Protein AF-A0A3D5E870-F1 (afdb_monomer)

Foldseek 3Di:
DQDPPDLHHLVDADDDDDPDPVVVVVCVCQCCQNQPDDPPRDHPDGHHPRDDDPSSVVSRVVSVVCSVVSVVVVVVVVVVVVVVVD

Sequence (86 aa):
SFNGNKIVTTGSGGMILTDNADWANRAKHITTQAKYDSLEYLHDEIGYNYRLNNVAAAIGVAQMERLDEFIVKKRNIAEVYDNALS

Secondary structure (DSSP, 8-state):
---TTSSS--SS------S-HHHHHHHHHHHBTTB--TTT--BSS---B-PPPHHHHHHHHHHHTTHHHHHHHHHHHHHHHHHHH-

Structure (mmCIF, N/CA/C/O backbone):
data_AF-A0A3D5E870-F1
#
_entry.id   AF-A0A3D5E870-F1
#
loop_
_atom_site.group_PDB
_atom_site.id
_atom_site.type_symbol
_atom_site.label_atom_id
_atom_site.label_alt_id
_atom_site.label_comp_id
_atom_site.label_asym_id
_atom_site.label_entity_id
_atom_site.label_seq_id
_atom_site.pdbx_PDB_ins_code
_atom_site.Cartn_x
_atom_site.Cartn_y
_atom_site.Cartn_z
_atom_site.occupancy
_atom_site.B_iso_or_equiv
_atom_site.auth_seq_id
_atom_site.auth_comp_id
_atom_site.auth_asym_id
_atom_site.auth_atom_id
_atom_site.pdbx_PDB_model_num
ATOM 1 N N . SER A 1 1 ? -4.498 3.637 0.228 1.00 93.50 1 SER A N 1
ATOM 2 C CA . SER A 1 1 ? -3.174 4.281 0.374 1.00 93.50 1 SER A CA 1
ATOM 3 C C . SER A 1 1 ? -2.678 4.092 1.799 1.00 93.50 1 SER A C 1
ATOM 5 O O . SER A 1 1 ? -3.507 3.880 2.675 1.00 93.50 1 SER A O 1
ATOM 7 N N . PHE A 1 2 ? -1.366 4.176 2.027 1.00 97.69 2 PHE A N 1
ATOM 8 C CA . PHE A 1 2 ? -0.713 4.057 3.341 1.00 97.69 2 PHE A CA 1
ATOM 9 C C . PHE A 1 2 ? -0.107 5.395 3.800 1.00 97.69 2 PHE A C 1
ATOM 11 O O . PHE A 1 2 ? 1.039 5.471 4.240 1.00 97.69 2 PHE A O 1
ATOM 18 N N . ASN A 1 3 ? -0.873 6.477 3.637 1.00 97.62 3 ASN A N 1
ATOM 19 C CA . ASN A 1 3 ? -0.508 7.803 4.140 1.00 97.62 3 ASN A CA 1
ATOM 20 C C . ASN A 1 3 ? -0.643 7.841 5.677 1.00 97.62 3 ASN A C 1
ATOM 22 O O . ASN A 1 3 ? -1.468 7.120 6.235 1.00 97.62 3 ASN A O 1
ATOM 26 N N . GLY A 1 4 ? 0.109 8.723 6.342 1.00 96.38 4 GLY A N 1
ATOM 27 C CA . GLY A 1 4 ? 0.042 9.014 7.781 1.00 96.38 4 GLY A CA 1
ATOM 28 C C . GLY A 1 4 ? -1.356 9.124 8.397 1.00 96.38 4 GLY A C 1
ATOM 29 O O . GLY A 1 4 ? -1.529 8.747 9.550 1.00 96.38 4 GLY A O 1
ATOM 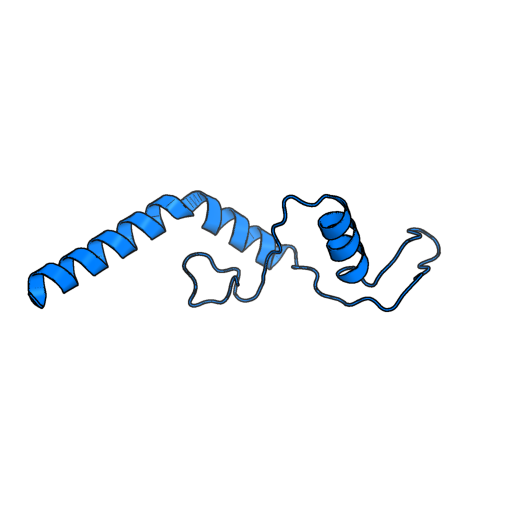30 N N . ASN A 1 5 ? -2.361 9.593 7.653 1.00 95.75 5 ASN A N 1
ATOM 31 C CA . ASN A 1 5 ? -3.730 9.739 8.164 1.00 95.75 5 ASN A CA 1
ATOM 32 C C . ASN A 1 5 ? -4.641 8.511 7.959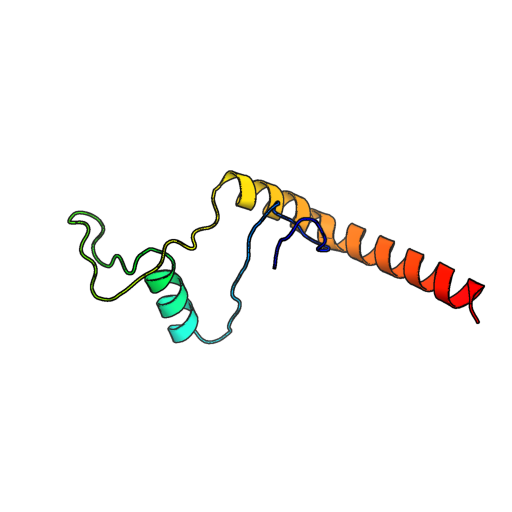 1.00 95.75 5 ASN A C 1
ATOM 34 O O . ASN A 1 5 ? -5.843 8.581 8.230 1.00 95.75 5 ASN A O 1
ATOM 38 N N . LYS A 1 6 ? -4.112 7.403 7.436 1.00 97.00 6 LYS A N 1
ATOM 39 C CA . LYS A 1 6 ? -4.864 6.162 7.204 1.00 97.00 6 LYS A CA 1
ATOM 40 C C . LYS A 1 6 ? -4.752 5.229 8.409 1.00 97.00 6 LYS A C 1
ATOM 42 O O . LYS A 1 6 ? -3.855 5.373 9.228 1.00 97.00 6 LYS A O 1
ATOM 47 N N . ILE A 1 7 ? -5.693 4.284 8.518 1.00 97.00 7 ILE A N 1
ATOM 48 C CA . ILE A 1 7 ? -5.739 3.302 9.621 1.00 97.00 7 ILE A CA 1
ATOM 49 C C . ILE A 1 7 ? -4.420 2.531 9.714 1.00 97.00 7 ILE A C 1
ATOM 51 O O . ILE A 1 7 ? -3.897 2.342 10.803 1.00 97.00 7 ILE A O 1
ATOM 55 N N . VAL A 1 8 ? -3.895 2.132 8.556 1.00 97.88 8 VAL A N 1
ATOM 56 C CA . VAL A 1 8 ? -2.559 1.563 8.386 1.00 97.88 8 VAL A CA 1
ATOM 57 C C . VAL A 1 8 ? -1.729 2.569 7.609 1.00 97.88 8 VAL A C 1
ATOM 59 O O . VAL A 1 8 ? -2.150 3.034 6.544 1.00 97.88 8 VAL A O 1
ATOM 62 N N . THR A 1 9 ? -0.548 2.887 8.126 1.00 98.12 9 THR A N 1
ATOM 63 C CA . THR A 1 9 ? 0.375 3.838 7.508 1.00 98.12 9 THR A CA 1
ATOM 64 C C . THR A 1 9 ? 1.750 3.226 7.290 1.00 98.12 9 THR A C 1
ATOM 66 O O . THR A 1 9 ? 2.209 2.405 8.070 1.00 98.12 9 THR A O 1
ATOM 69 N N . THR A 1 10 ? 2.436 3.676 6.247 1.00 98.38 10 THR A N 1
ATOM 70 C CA . THR A 1 10 ? 3.872 3.446 6.042 1.00 98.38 10 THR A CA 1
ATOM 71 C C . THR A 1 10 ? 4.622 4.780 5.957 1.00 98.38 10 THR A C 1
ATOM 73 O O . THR A 1 10 ? 5.688 4.875 5.354 1.00 98.38 10 THR A O 1
ATOM 76 N N . GLY A 1 11 ? 4.018 5.853 6.485 1.00 97.19 11 GLY A N 1
ATOM 77 C CA . GLY A 1 11 ? 4.371 7.248 6.215 1.00 97.19 11 GLY A CA 1
ATOM 78 C C . GLY A 1 11 ? 3.849 7.688 4.846 1.00 97.19 11 GLY A C 1
ATOM 79 O O . GLY A 1 11 ? 2.951 8.523 4.748 1.00 97.19 11 GLY A O 1
ATOM 80 N N . SER A 1 12 ? 4.385 7.073 3.792 1.00 96.38 12 SER A N 1
ATOM 81 C CA . SER A 1 12 ? 3.888 7.142 2.415 1.00 96.38 12 SER A CA 1
ATOM 82 C C . SER A 1 12 ? 3.961 5.759 1.774 1.00 96.38 12 SER A C 1
ATOM 84 O O . SER A 1 12 ? 4.921 5.022 1.998 1.00 96.38 12 SER A O 1
ATOM 86 N N . GLY A 1 13 ? 2.963 5.400 0.967 1.00 96.81 13 GLY A N 1
ATOM 87 C CA . GLY A 1 13 ? 2.935 4.105 0.292 1.00 96.81 13 GLY A CA 1
ATOM 88 C C . GLY A 1 13 ? 1.562 3.723 -0.246 1.00 96.81 13 GLY A C 1
ATOM 89 O O . GLY A 1 13 ? 0.559 4.427 -0.061 1.00 96.81 13 GLY A O 1
ATOM 90 N N . GLY A 1 14 ? 1.514 2.574 -0.908 1.00 97.00 14 GLY A N 1
ATOM 91 C CA . GLY A 1 14 ? 0.300 2.013 -1.477 1.00 97.00 14 GLY A CA 1
ATOM 92 C C . GLY A 1 14 ? 0.460 0.536 -1.805 1.00 97.00 14 GLY A C 1
ATOM 93 O O . GLY A 1 14 ? 1.556 -0.014 -1.735 1.00 97.00 14 GLY A O 1
ATOM 94 N N . MET A 1 15 ? -0.660 -0.085 -2.150 1.00 97.19 15 MET A N 1
ATOM 95 C CA . MET A 1 15 ? -0.743 -1.482 -2.547 1.00 97.19 15 MET A CA 1
ATOM 96 C C . MET A 1 15 ? -1.825 -1.608 -3.614 1.00 97.19 15 MET A C 1
ATOM 98 O O . MET A 1 15 ? -2.848 -0.924 -3.537 1.00 97.19 15 MET A O 1
ATOM 102 N N . ILE A 1 16 ? -1.578 -2.463 -4.600 1.00 97.44 16 ILE A N 1
ATOM 103 C CA . ILE A 1 16 ? -2.556 -2.873 -5.606 1.00 97.44 16 ILE A CA 1
ATOM 104 C C . ILE A 1 16 ? -3.005 -4.281 -5.220 1.00 97.44 16 ILE A C 1
ATOM 106 O O . ILE A 1 16 ? -2.163 -5.127 -4.926 1.00 97.44 16 ILE A O 1
ATOM 110 N N . LEU A 1 17 ? -4.316 -4.518 -5.201 1.00 97.38 17 LEU A N 1
ATOM 111 C CA . LEU A 1 17 ? -4.900 -5.846 -5.035 1.00 97.38 17 LEU A CA 1
ATOM 112 C C . LEU A 1 17 ? -5.758 -6.142 -6.257 1.00 97.38 17 LEU A C 1
ATOM 114 O O . LEU A 1 17 ? -6.518 -5.287 -6.709 1.00 97.38 17 LEU A O 1
ATOM 118 N N . THR A 1 18 ? -5.6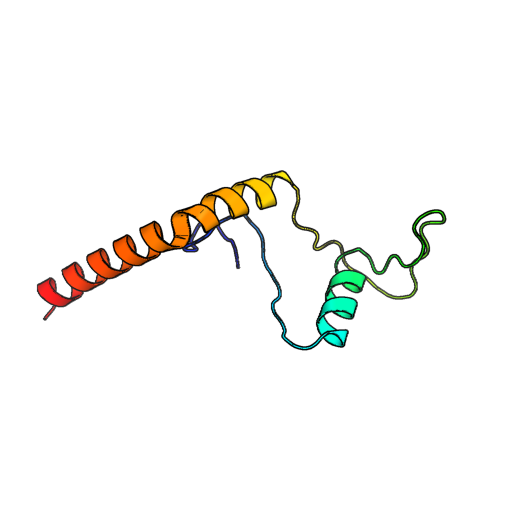29 -7.354 -6.776 1.00 98.00 18 THR A N 1
ATOM 119 C CA . THR A 1 18 ? -6.453 -7.880 -7.860 1.00 98.00 18 THR A CA 1
ATOM 120 C C . THR A 1 18 ? -6.470 -9.401 -7.765 1.00 98.00 18 THR A C 1
ATOM 122 O O . THR A 1 18 ? -5.513 -10.009 -7.287 1.00 98.00 18 THR A O 1
ATOM 125 N N . ASP A 1 19 ? -7.569 -9.999 -8.199 1.00 98.25 19 ASP A N 1
ATOM 126 C CA . ASP A 1 19 ? -7.757 -11.432 -8.416 1.00 98.25 19 ASP 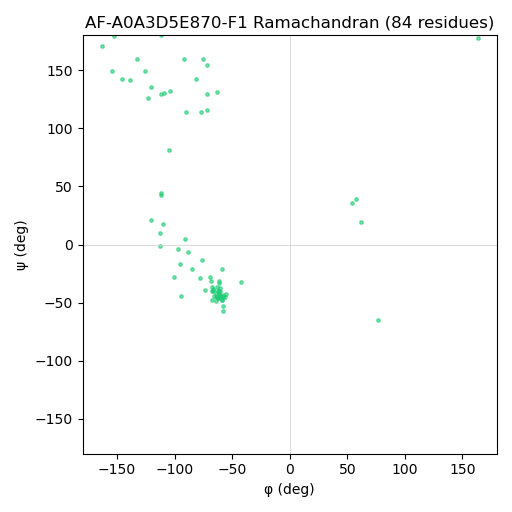A CA 1
ATOM 127 C C . ASP A 1 19 ? -7.335 -11.878 -9.830 1.00 98.25 19 ASP A C 1
ATOM 129 O O . ASP A 1 19 ? -7.273 -13.073 -10.113 1.00 98.25 19 ASP A O 1
ATOM 133 N N . ASN A 1 20 ? -6.993 -10.935 -10.715 1.00 98.69 20 ASN A N 1
ATOM 134 C CA . ASN A 1 20 ? -6.515 -11.208 -12.063 1.00 98.69 20 ASN A CA 1
ATOM 135 C C . ASN A 1 20 ? -4.980 -11.332 -12.088 1.00 98.69 20 ASN A C 1
ATOM 137 O O . ASN A 1 20 ? -4.247 -10.358 -11.883 1.00 98.69 20 ASN A O 1
ATOM 141 N N . ALA A 1 21 ? -4.488 -12.537 -12.384 1.00 98.44 21 ALA A N 1
ATOM 142 C CA . ALA A 1 21 ? -3.057 -12.836 -12.415 1.00 98.44 21 ALA A CA 1
ATOM 143 C C . ALA A 1 21 ? -2.291 -12.034 -13.485 1.00 98.44 21 ALA A C 1
ATOM 145 O O . ALA A 1 21 ? -1.173 -11.582 -13.225 1.00 98.44 21 ALA A O 1
ATOM 146 N N . ASP A 1 22 ? -2.890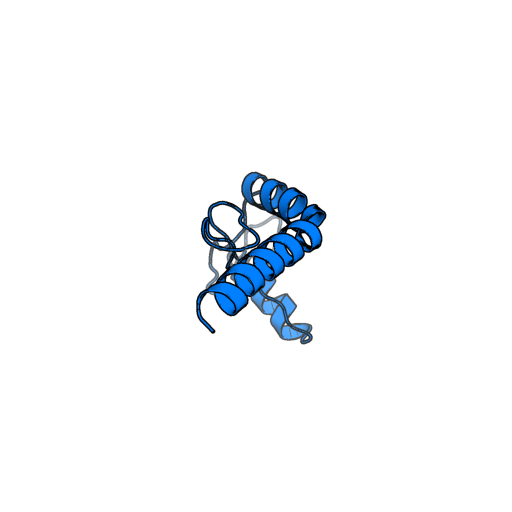 -11.797 -14.653 1.00 98.44 22 ASP A N 1
ATOM 147 C CA . ASP A 1 22 ? -2.254 -11.039 -15.735 1.00 98.44 22 ASP A CA 1
ATOM 148 C C . ASP A 1 22 ? -2.076 -9.570 -15.340 1.00 98.44 22 ASP A C 1
ATOM 150 O O . ASP A 1 22 ? -1.019 -8.974 -15.567 1.00 98.44 22 ASP A O 1
ATOM 154 N N . TRP A 1 23 ? -3.074 -8.990 -14.669 1.00 98.38 23 TRP A N 1
ATOM 155 C CA . TRP A 1 23 ? -2.983 -7.630 -14.136 1.00 98.38 23 TRP A CA 1
ATOM 156 C C . TRP A 1 23 ? -1.952 -7.524 -13.016 1.00 98.38 23 TRP A C 1
ATOM 158 O O . TRP A 1 23 ? -1.197 -6.553 -12.985 1.00 98.38 23 TRP A O 1
ATOM 168 N N . ALA A 1 24 ? -1.872 -8.518 -12.127 1.00 98.25 24 ALA A N 1
ATOM 169 C CA . ALA A 1 24 ? -0.866 -8.551 -11.067 1.00 98.25 24 ALA A CA 1
ATOM 170 C C . ALA A 1 24 ? 0.561 -8.607 -11.640 1.00 98.25 24 ALA A C 1
ATOM 172 O O . ALA A 1 24 ? 1.426 -7.829 -11.227 1.00 98.25 24 ALA A O 1
ATOM 173 N N . ASN A 1 25 ? 0.793 -9.476 -12.629 1.00 96.94 25 ASN A N 1
ATOM 174 C CA . ASN A 1 25 ? 2.084 -9.603 -13.305 1.00 96.94 25 ASN A CA 1
ATOM 175 C C . ASN A 1 25 ? 2.464 -8.310 -14.028 1.00 96.94 25 ASN A C 1
ATOM 177 O O . ASN A 1 25 ? 3.576 -7.808 -13.850 1.00 96.94 25 ASN A O 1
ATOM 181 N N . ARG A 1 26 ? 1.522 -7.716 -14.771 1.00 97.12 26 ARG A N 1
ATOM 182 C CA . ARG A 1 26 ? 1.758 -6.451 -15.471 1.00 97.12 26 ARG A CA 1
ATOM 183 C C . ARG A 1 26 ? 2.024 -5.302 -14.504 1.00 97.12 26 ARG A C 1
ATOM 185 O O . ARG A 1 26 ? 2.981 -4.563 -14.705 1.00 97.12 26 ARG A O 1
ATOM 192 N N . ALA A 1 27 ? 1.238 -5.168 -13.434 1.00 97.75 27 ALA A N 1
ATOM 193 C CA . ALA A 1 27 ? 1.450 -4.144 -12.413 1.00 97.75 27 ALA A CA 1
ATOM 194 C C . ALA A 1 27 ? 2.830 -4.283 -11.753 1.00 97.75 27 ALA A C 1
ATOM 196 O O . ALA A 1 27 ? 3.551 -3.294 -11.616 1.00 97.75 27 ALA A O 1
ATOM 197 N N . LYS A 1 28 ? 3.242 -5.504 -11.388 1.00 96.19 28 LYS A N 1
ATOM 198 C CA . LYS A 1 28 ? 4.580 -5.762 -10.839 1.00 96.19 28 LYS A CA 1
ATOM 199 C C . LYS A 1 28 ? 5.674 -5.333 -11.817 1.00 96.19 28 LYS A C 1
ATOM 201 O O . LYS A 1 28 ? 6.575 -4.611 -11.411 1.00 96.19 28 LYS A O 1
ATOM 206 N N . HIS A 1 29 ? 5.555 -5.713 -13.087 1.00 96.50 29 HIS A N 1
ATOM 207 C CA . HIS A 1 29 ? 6.522 -5.376 -14.131 1.00 96.50 29 HIS A CA 1
ATOM 208 C C . HIS A 1 29 ? 6.702 -3.862 -14.295 1.00 96.50 29 HIS A C 1
ATOM 210 O O . HIS A 1 29 ? 7.792 -3.323 -14.083 1.00 96.50 29 HIS A O 1
ATOM 216 N N . ILE A 1 30 ? 5.610 -3.143 -14.568 1.00 97.69 30 ILE A N 1
ATOM 217 C CA . ILE A 1 30 ? 5.669 -1.701 -14.842 1.00 97.69 30 ILE A CA 1
ATOM 218 C C . ILE A 1 30 ? 6.043 -0.884 -13.600 1.00 97.69 30 ILE A C 1
ATOM 220 O O . ILE A 1 30 ? 6.653 0.169 -13.733 1.00 97.69 30 ILE A O 1
ATOM 224 N N . THR A 1 31 ? 5.739 -1.348 -12.382 1.00 97.25 31 THR A N 1
ATOM 225 C CA . THR A 1 31 ? 6.118 -0.644 -11.134 1.00 97.25 31 THR A CA 1
ATOM 226 C C . THR A 1 31 ? 7.597 -0.803 -10.768 1.00 97.25 31 THR A C 1
ATOM 228 O O . THR A 1 31 ? 8.105 -0.057 -9.920 1.00 97.25 31 THR A O 1
ATOM 231 N N . THR A 1 32 ? 8.298 -1.739 -11.414 1.00 95.44 32 THR A N 1
ATOM 232 C CA . THR A 1 32 ? 9.739 -1.981 -11.276 1.00 95.44 32 THR A CA 1
ATOM 233 C C . THR A 1 32 ? 10.501 -1.609 -12.542 1.00 95.44 32 THR A C 1
ATOM 235 O O . THR A 1 32 ? 11.403 -2.331 -12.962 1.00 95.44 32 THR A O 1
ATOM 238 N N . GLN A 1 33 ? 10.150 -0.471 -13.143 1.00 96.69 33 GLN A N 1
ATOM 239 C CA . GLN A 1 33 ? 10.783 0.054 -14.355 1.00 96.69 33 GLN A CA 1
ATOM 240 C C . GLN A 1 33 ? 10.644 -0.860 -15.585 1.00 96.69 33 GLN A C 1
ATOM 242 O O . GLN A 1 33 ? 11.413 -0.690 -16.513 1.00 96.69 33 GLN A O 1
ATOM 247 N N . ALA A 1 34 ? 9.703 -1.811 -15.626 1.00 96.19 34 ALA A N 1
ATOM 248 C CA . ALA A 1 34 ? 9.553 -2.750 -16.748 1.00 96.19 34 ALA A CA 1
ATOM 249 C C . ALA A 1 34 ? 10.854 -3.511 -17.094 1.00 96.19 34 ALA A C 1
ATOM 251 O O . ALA A 1 34 ? 11.177 -3.761 -18.251 1.00 96.19 34 ALA A O 1
ATOM 252 N N . LYS A 1 35 ? 11.653 -3.843 -16.073 1.00 92.94 35 LYS A N 1
ATOM 253 C CA . LYS A 1 35 ? 12.899 -4.599 -16.235 1.00 92.94 35 LYS A CA 1
ATOM 254 C C . LYS A 1 35 ? 12.577 -6.084 -16.439 1.00 92.94 35 LYS A C 1
ATOM 256 O O . LYS A 1 35 ? 12.095 -6.719 -15.502 1.00 92.94 35 LYS A O 1
ATOM 261 N N . TYR A 1 36 ? 12.877 -6.634 -17.618 1.00 87.94 36 TYR A N 1
ATOM 262 C CA . TYR A 1 36 ? 12.613 -8.049 -17.929 1.00 87.94 36 TYR A CA 1
ATOM 263 C C . TYR A 1 36 ? 13.859 -8.937 -17.816 1.00 87.94 36 TYR A C 1
ATOM 265 O O . TYR A 1 36 ? 13.732 -10.114 -17.483 1.00 87.94 36 TYR A O 1
ATOM 273 N N . ASP A 1 37 ? 15.056 -8.378 -18.024 1.00 83.50 37 ASP A N 1
ATOM 274 C CA . ASP A 1 37 ? 16.311 -9.098 -17.817 1.00 83.50 37 ASP A CA 1
ATOM 275 C C . ASP A 1 37 ? 17.073 -8.576 -16.594 1.00 83.50 37 ASP A C 1
ATOM 277 O O . ASP A 1 37 ? 17.283 -7.374 -16.415 1.00 83.50 37 ASP A O 1
ATOM 281 N N . SER A 1 38 ? 17.488 -9.497 -15.722 1.00 76.50 38 SER A N 1
ATOM 282 C CA . SER A 1 38 ? 18.111 -9.166 -14.438 1.00 76.50 38 SER A CA 1
ATOM 283 C C . SER A 1 38 ? 19.581 -8.750 -14.535 1.00 76.50 38 SER A C 1
ATOM 285 O O . SER A 1 38 ? 20.009 -7.935 -13.709 1.00 76.50 38 SER A O 1
ATOM 287 N N . LEU A 1 39 ? 20.307 -9.254 -15.53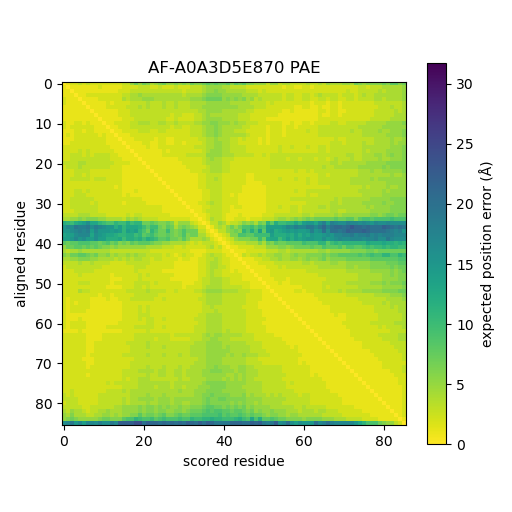5 1.00 82.50 39 LEU A N 1
ATOM 288 C CA . LEU A 1 39 ? 21.765 -9.173 -15.675 1.00 82.50 39 LEU A CA 1
ATOM 289 C C . LEU A 1 39 ? 22.194 -7.980 -16.537 1.00 82.50 39 LEU A C 1
ATOM 291 O O . LEU A 1 39 ? 23.099 -7.235 -16.169 1.00 82.50 39 LEU A O 1
ATOM 295 N N . GLU A 1 40 ? 21.499 -7.778 -17.645 1.00 87.75 40 GLU A N 1
ATOM 296 C CA . GLU A 1 40 ? 21.762 -6.810 -18.704 1.00 87.75 40 GLU A CA 1
ATOM 297 C C . GLU A 1 40 ? 20.937 -5.523 -18.550 1.00 87.75 40 GLU A C 1
ATOM 299 O O . GLU A 1 40 ? 21.140 -4.572 -19.298 1.00 87.75 40 GLU A O 1
ATOM 304 N N . TYR A 1 41 ? 20.043 -5.450 -17.550 1.00 86.12 41 TYR A N 1
ATOM 305 C CA . TYR A 1 41 ? 19.213 -4.267 -17.262 1.00 86.12 41 TYR A CA 1
ATOM 306 C C . TYR A 1 41 ? 18.353 -3.826 -18.454 1.00 86.12 41 TYR A C 1
ATOM 308 O O . TYR A 1 41 ? 18.171 -2.635 -18.700 1.00 86.12 41 TYR A O 1
ATOM 316 N N . LEU A 1 42 ? 17.811 -4.792 -19.193 1.00 92.88 42 LEU A N 1
ATOM 317 C CA . LEU A 1 42 ? 16.951 -4.507 -20.332 1.00 92.88 42 LEU A CA 1
ATOM 318 C C . LEU A 1 42 ? 15.514 -4.210 -19.894 1.00 92.88 42 LEU A C 1
ATOM 320 O O . LEU A 1 42 ? 14.971 -4.834 -18.975 1.00 92.88 42 LEU A O 1
ATOM 324 N N . HIS A 1 43 ? 14.910 -3.258 -20.603 1.00 95.44 43 HIS A N 1
ATOM 325 C CA . HIS A 1 43 ? 13.554 -2.763 -20.396 1.00 95.44 43 HIS A CA 1
ATOM 326 C C . HIS A 1 43 ? 12.767 -2.923 -21.701 1.00 95.44 43 HIS A C 1
ATOM 328 O O . HIS A 1 43 ? 13.231 -2.476 -22.749 1.00 95.44 43 HIS A O 1
ATOM 334 N N . ASP A 1 44 ? 11.617 -3.587 -21.655 1.00 94.62 44 ASP A N 1
ATOM 335 C CA . ASP A 1 44 ? 10.801 -3.924 -22.835 1.00 94.62 44 ASP A CA 1
ATOM 336 C C . ASP A 1 44 ? 9.672 -2.913 -23.108 1.00 94.62 44 ASP A C 1
ATOM 338 O O . ASP A 1 44 ? 9.150 -2.850 -24.221 1.00 94.62 44 ASP A O 1
ATOM 342 N N . GLU A 1 45 ? 9.321 -2.081 -22.127 1.00 96.75 45 GLU A N 1
ATOM 343 C CA . GLU A 1 45 ? 8.342 -1.003 -22.260 1.00 96.75 45 GLU A CA 1
ATOM 344 C C . GLU A 1 45 ? 8.606 0.157 -21.280 1.00 96.75 45 GLU A C 1
ATOM 346 O O . GLU A 1 45 ? 9.546 0.139 -20.483 1.00 96.75 45 GLU A O 1
ATOM 351 N N . ILE A 1 46 ? 7.773 1.203 -21.331 1.00 97.25 46 ILE A N 1
ATOM 352 C CA . ILE A 1 46 ? 7.852 2.319 -20.381 1.00 97.25 46 ILE A CA 1
ATOM 353 C C . ILE A 1 46 ? 7.360 1.848 -19.008 1.00 97.25 46 ILE A C 1
ATOM 355 O O . ILE A 1 46 ? 6.181 1.546 -18.826 1.00 97.25 46 ILE A O 1
ATOM 359 N N . GLY A 1 47 ? 8.263 1.848 -18.028 1.00 97.06 47 GLY A N 1
ATOM 360 C CA . GLY A 1 47 ? 7.956 1.574 -16.628 1.00 97.06 47 GLY A CA 1
ATOM 361 C C . GLY A 1 47 ? 8.117 2.784 -15.703 1.00 97.06 47 GLY A C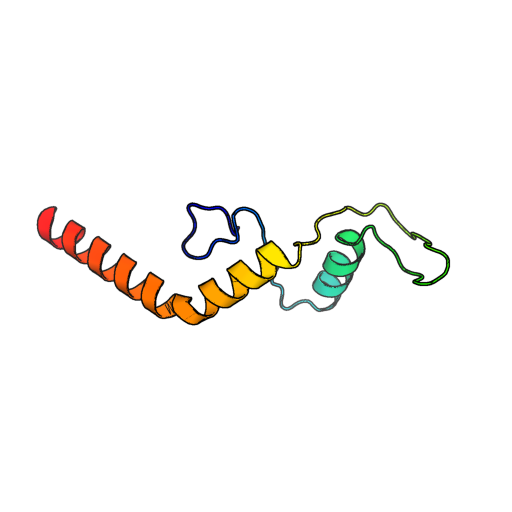 1
ATOM 362 O O . GLY A 1 47 ? 8.507 3.882 -16.096 1.00 97.06 47 GLY A O 1
ATOM 363 N N . TYR A 1 48 ? 7.839 2.549 -14.424 1.00 97.75 48 TYR A N 1
ATOM 364 C CA . TYR A 1 48 ? 7.830 3.530 -13.344 1.00 97.75 48 TYR A CA 1
ATOM 365 C C . TYR A 1 48 ? 8.592 3.006 -12.127 1.00 97.75 48 TYR A C 1
ATOM 367 O O . TYR A 1 48 ? 8.828 1.809 -11.983 1.00 97.75 48 TYR A O 1
ATOM 375 N N . ASN A 1 49 ? 9.032 3.905 -11.240 1.00 96.88 49 ASN A N 1
ATOM 376 C CA . ASN A 1 49 ? 9.688 3.534 -9.983 1.00 96.88 49 ASN A CA 1
ATOM 377 C C . ASN A 1 49 ? 8.692 3.749 -8.850 1.00 96.88 49 ASN A C 1
ATOM 379 O O . ASN A 1 49 ? 8.707 4.784 -8.189 1.00 96.88 49 ASN A O 1
ATOM 383 N N . TYR A 1 50 ? 7.804 2.776 -8.665 1.00 97.19 50 TYR A N 1
ATOM 384 C CA . TYR A 1 50 ? 6.755 2.818 -7.643 1.00 97.19 50 TYR A CA 1
ATOM 385 C C . TYR A 1 50 ? 6.997 1.809 -6.518 1.00 97.19 50 TYR A C 1
ATOM 387 O O . TYR A 1 50 ? 6.088 1.486 -5.755 1.00 97.19 50 TYR A O 1
ATOM 395 N N . ARG A 1 51 ? 8.232 1.307 -6.395 1.00 96.25 51 ARG A N 1
ATOM 396 C CA . ARG A 1 51 ? 8.602 0.357 -5.346 1.00 96.25 51 ARG A CA 1
ATOM 397 C C . ARG A 1 51 ? 8.456 0.987 -3.964 1.00 96.25 51 ARG A C 1
ATOM 399 O O . ARG A 1 51 ? 8.995 2.058 -3.691 1.00 96.25 51 ARG A O 1
ATOM 406 N N . LEU A 1 52 ? 7.788 0.262 -3.073 1.00 97.25 52 LEU A N 1
ATOM 407 C CA . LEU A 1 52 ? 7.816 0.544 -1.645 1.00 97.25 52 LEU A CA 1
ATOM 408 C C . LEU A 1 52 ? 9.198 0.164 -1.098 1.00 97.25 52 LEU A C 1
ATOM 410 O O . LEU A 1 52 ? 9.687 -0.933 -1.361 1.00 97.25 52 LEU A O 1
ATOM 414 N N . ASN A 1 53 ? 9.845 1.066 -0.359 1.00 97.06 53 ASN A N 1
ATOM 415 C CA . ASN A 1 53 ? 11.140 0.765 0.249 1.00 97.06 53 ASN A CA 1
ATOM 416 C C . ASN A 1 53 ? 10.988 -0.160 1.475 1.00 97.06 53 ASN A C 1
ATOM 418 O O . ASN A 1 53 ? 9.920 -0.232 2.086 1.00 97.06 53 ASN A O 1
ATOM 422 N N . ASN A 1 54 ? 12.076 -0.834 1.860 1.00 98.25 54 ASN A N 1
ATOM 423 C CA . ASN A 1 54 ? 12.058 -1.823 2.945 1.00 98.25 54 ASN A CA 1
ATOM 424 C C . ASN A 1 54 ? 11.657 -1.233 4.306 1.00 98.25 54 ASN A C 1
ATOM 426 O O . ASN A 1 54 ? 11.002 -1.915 5.087 1.00 98.25 54 ASN A O 1
ATOM 430 N N . VAL A 1 55 ? 12.010 0.024 4.592 1.00 98.19 55 VAL A N 1
ATOM 431 C CA . VAL A 1 55 ? 11.652 0.683 5.861 1.00 98.19 55 VAL A CA 1
ATOM 432 C C . VAL A 1 55 ? 10.142 0.912 5.933 1.00 98.19 55 VAL A C 1
ATOM 434 O O . VAL A 1 55 ? 9.503 0.554 6.918 1.00 98.19 55 VAL A O 1
ATOM 437 N N . ALA A 1 56 ? 9.553 1.448 4.865 1.00 98.06 56 ALA A N 1
ATOM 438 C CA . ALA A 1 56 ? 8.116 1.652 4.747 1.00 98.06 56 ALA A CA 1
ATOM 439 C C . ALA A 1 56 ? 7.360 0.314 4.799 1.00 98.06 56 ALA A C 1
ATOM 441 O O . ALA A 1 56 ? 6.341 0.214 5.479 1.00 98.06 56 ALA A O 1
ATOM 442 N N . ALA A 1 57 ? 7.888 -0.732 4.154 1.00 98.25 57 ALA A N 1
ATOM 443 C CA . ALA A 1 57 ? 7.329 -2.079 4.236 1.00 98.25 57 ALA A CA 1
ATOM 444 C C . ALA A 1 57 ? 7.361 -2.637 5.671 1.00 98.25 57 ALA A C 1
ATOM 446 O O . ALA A 1 57 ? 6.346 -3.150 6.130 1.00 98.25 57 ALA A O 1
ATOM 447 N N . ALA A 1 58 ? 8.470 -2.479 6.403 1.00 98.50 58 ALA A N 1
ATOM 448 C CA . ALA A 1 58 ? 8.586 -2.928 7.793 1.00 98.50 58 ALA A CA 1
ATOM 449 C C . ALA A 1 58 ? 7.579 -2.227 8.720 1.00 98.50 58 ALA A C 1
ATOM 451 O O . ALA A 1 58 ? 6.932 -2.880 9.538 1.00 98.50 58 ALA A O 1
ATOM 452 N N . ILE A 1 59 ? 7.386 -0.914 8.545 1.00 98.50 59 ILE A N 1
ATOM 453 C CA . ILE A 1 59 ? 6.334 -0.168 9.252 1.00 98.50 59 ILE A CA 1
ATOM 454 C C . ILE A 1 59 ? 4.958 -0.749 8.904 1.00 98.50 59 ILE A C 1
ATOM 456 O O . ILE A 1 59 ? 4.147 -0.980 9.797 1.00 98.50 59 ILE A O 1
ATOM 460 N N . GLY A 1 60 ? 4.705 -1.018 7.621 1.00 98.25 60 GLY A N 1
ATOM 461 C CA . GLY A 1 60 ? 3.450 -1.603 7.152 1.00 98.25 60 GLY A CA 1
ATOM 462 C C . GLY A 1 60 ? 3.159 -2.962 7.780 1.00 98.25 60 GLY A C 1
ATOM 463 O O . GLY A 1 60 ? 2.046 -3.173 8.249 1.00 98.25 60 GLY A O 1
ATOM 464 N N . VAL A 1 61 ? 4.153 -3.851 7.859 1.00 98.44 61 VAL A N 1
ATOM 465 C CA . VAL A 1 61 ? 4.021 -5.160 8.521 1.00 98.44 61 VAL A CA 1
ATOM 466 C C . VAL A 1 61 ? 3.612 -4.984 9.985 1.00 98.44 61 VAL A C 1
ATOM 468 O O . VAL A 1 61 ? 2.568 -5.494 10.381 1.00 98.44 61 VAL A O 1
ATOM 471 N N . ALA A 1 62 ? 4.346 -4.170 10.751 1.00 98.50 62 ALA A N 1
ATOM 472 C CA . ALA A 1 62 ? 4.035 -3.920 12.162 1.00 98.50 62 ALA A CA 1
ATOM 473 C C . ALA A 1 62 ? 2.651 -3.269 12.373 1.00 98.50 62 ALA A C 1
ATOM 475 O O . ALA A 1 62 ? 1.990 -3.484 13.389 1.00 98.50 62 ALA A O 1
ATOM 476 N N . GLN A 1 63 ? 2.195 -2.448 11.422 1.00 98.38 63 GLN A N 1
ATOM 477 C CA . GLN A 1 63 ? 0.857 -1.851 11.453 1.00 98.38 63 GLN A CA 1
ATOM 478 C C . GLN A 1 63 ? -0.238 -2.877 11.133 1.00 98.38 63 GLN A C 1
ATOM 480 O O . GLN A 1 63 ? -1.291 -2.851 11.766 1.00 98.38 63 GLN A O 1
ATOM 485 N N . MET A 1 64 ? 0.002 -3.782 10.181 1.00 97.94 64 MET A N 1
ATOM 486 C CA . MET A 1 64 ? -0.948 -4.828 9.791 1.00 97.94 64 MET A CA 1
ATOM 487 C C . MET A 1 64 ? -1.158 -5.865 10.898 1.00 97.94 64 MET A C 1
ATOM 489 O O . MET A 1 64 ? -2.292 -6.278 11.117 1.00 97.94 64 MET A O 1
ATOM 493 N N . GLU A 1 65 ? -0.113 -6.214 11.654 1.00 98.56 65 GLU A N 1
ATOM 494 C CA . GLU A 1 65 ? -0.208 -7.093 12.836 1.00 98.56 65 GLU A CA 1
ATOM 495 C C . GLU A 1 65 ? -1.154 -6.550 13.922 1.00 98.56 65 GLU A C 1
ATOM 497 O O . GLU A 1 65 ? -1.650 -7.301 14.758 1.00 98.56 65 GLU A O 1
ATOM 502 N N . ARG A 1 66 ? -1.426 -5.239 13.907 1.00 98.31 66 ARG A N 1
ATOM 503 C CA . ARG A 1 66 ? -2.279 -4.538 14.878 1.00 98.31 66 ARG A CA 1
ATOM 504 C C . ARG A 1 66 ? -3.576 -4.002 14.275 1.00 98.31 66 ARG A C 1
ATOM 506 O O . ARG A 1 66 ? -4.289 -3.237 14.926 1.00 98.31 66 ARG A O 1
ATOM 513 N N . LEU A 1 67 ? -3.894 -4.378 13.037 1.00 98.12 67 LEU A N 1
ATOM 514 C CA . LEU A 1 67 ? -5.024 -3.821 12.298 1.00 98.12 67 LEU A CA 1
ATOM 515 C C . LEU A 1 67 ? -6.352 -3.972 13.056 1.00 98.12 67 LEU A C 1
ATOM 517 O O . LEU A 1 67 ? -7.101 -3.000 13.171 1.00 98.12 67 LEU A O 1
ATOM 521 N N . ASP A 1 68 ? -6.617 -5.149 13.620 1.00 98.44 68 ASP A N 1
ATOM 522 C CA . ASP A 1 68 ? -7.863 -5.414 14.348 1.00 98.44 68 ASP A CA 1
ATOM 523 C C . ASP A 1 68 ? -8.011 -4.511 15.581 1.00 98.44 68 ASP A C 1
ATOM 525 O O . ASP A 1 68 ? -9.083 -3.949 15.821 1.00 98.44 68 ASP A O 1
ATOM 529 N N . GLU A 1 69 ? -6.915 -4.270 16.311 1.00 98.62 69 GLU A N 1
ATOM 530 C CA . GLU A 1 69 ? -6.877 -3.336 17.444 1.00 98.62 69 GLU A CA 1
ATOM 531 C C . GLU A 1 69 ? -7.258 -1.914 16.995 1.00 98.62 69 GLU A C 1
ATOM 533 O O . GLU A 1 69 ? -8.052 -1.231 17.651 1.00 98.62 69 GLU A O 1
ATOM 538 N N . PHE A 1 70 ? -6.720 -1.456 15.860 1.00 98.19 70 PHE A N 1
ATOM 539 C CA . PHE A 1 70 ? -7.015 -0.127 15.320 1.00 98.19 70 PHE A CA 1
ATOM 540 C C . PHE A 1 70 ? -8.472 0.008 14.870 1.00 98.19 70 PHE A C 1
ATOM 542 O O . PHE A 1 70 ? -9.091 1.052 15.103 1.00 98.19 70 PHE A O 1
ATOM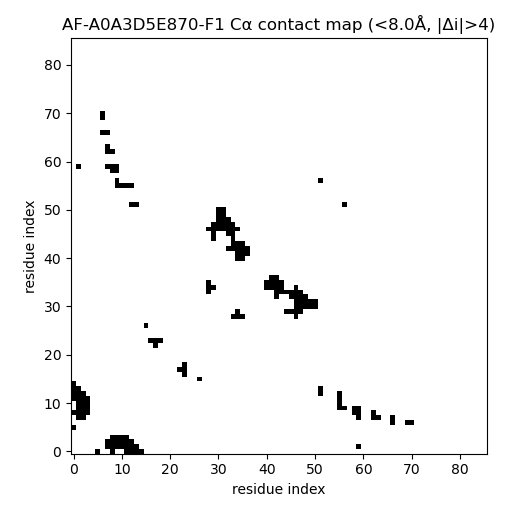 549 N N . ILE A 1 71 ? -9.030 -1.037 14.253 1.00 98.38 71 ILE A N 1
ATOM 550 C CA . ILE A 1 71 ? -10.429 -1.067 13.813 1.00 98.38 71 ILE A CA 1
ATOM 551 C C . ILE A 1 71 ? -11.368 -0.980 15.017 1.00 98.38 71 ILE A C 1
ATOM 553 O O . ILE A 1 71 ? -12.269 -0.139 15.017 1.00 98.38 71 ILE A O 1
ATOM 557 N N . VAL A 1 72 ? -11.140 -1.793 16.053 1.00 98.62 72 VAL A N 1
ATOM 558 C CA . VAL A 1 72 ? -11.961 -1.783 17.274 1.00 98.62 72 VAL A CA 1
ATOM 559 C C . VAL A 1 72 ? -11.938 -0.404 17.931 1.00 98.62 72 VAL A C 1
ATOM 561 O O . VAL A 1 72 ? -12.994 0.165 18.196 1.00 98.62 72 VAL A O 1
ATOM 564 N N . LYS A 1 73 ? -10.756 0.202 18.104 1.00 98.38 73 LYS A N 1
ATOM 565 C CA . LYS A 1 73 ? -10.646 1.551 18.687 1.00 98.38 73 LYS A CA 1
ATOM 566 C C . LYS A 1 73 ? -11.438 2.597 17.905 1.00 98.38 73 LYS A C 1
ATOM 568 O O . LYS A 1 73 ? -12.108 3.428 18.511 1.00 98.38 73 LYS A O 1
ATOM 573 N N . LYS A 1 74 ? -11.379 2.570 16.569 1.00 98.00 74 LYS A N 1
ATOM 574 C CA . LYS A 1 74 ? -12.136 3.522 15.741 1.00 98.00 74 LYS A CA 1
ATOM 575 C C . LYS A 1 74 ? -13.644 3.314 15.835 1.00 98.00 74 LYS A C 1
ATOM 577 O O . LYS A 1 74 ? -14.362 4.308 15.873 1.00 98.00 74 LYS A O 1
ATOM 582 N N . ARG A 1 75 ? -14.111 2.064 15.902 1.00 98.31 75 ARG A N 1
ATOM 583 C CA . ARG A 1 75 ? -15.535 1.751 16.101 1.00 98.31 75 ARG A CA 1
ATOM 584 C C . ARG A 1 7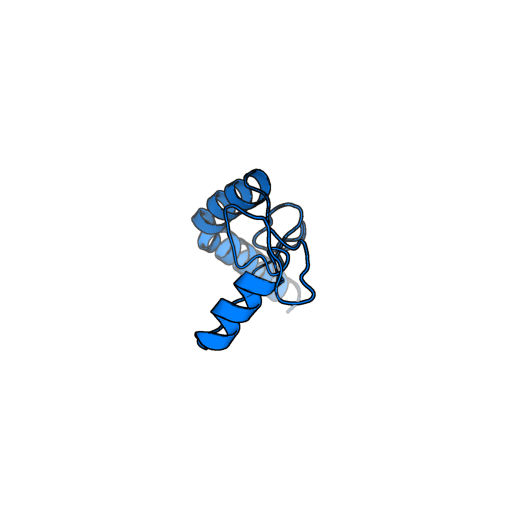5 ? -16.039 2.262 17.449 1.00 98.31 75 ARG A C 1
ATOM 586 O O . ARG A 1 75 ? -17.044 2.955 17.469 1.00 98.31 75 ARG A O 1
ATOM 593 N N . ASN A 1 76 ? -15.287 2.040 18.526 1.00 98.50 76 ASN A N 1
ATOM 594 C CA . ASN A 1 76 ? -15.655 2.540 19.855 1.00 98.50 76 ASN A CA 1
ATOM 595 C C . ASN A 1 76 ? -15.741 4.076 19.888 1.00 98.50 76 ASN A C 1
ATOM 597 O O . ASN A 1 76 ? -16.640 4.635 20.502 1.00 98.50 76 ASN A O 1
ATOM 601 N N . ILE A 1 77 ? -14.818 4.778 19.216 1.00 98.38 77 ILE A N 1
ATOM 602 C CA . ILE A 1 77 ? -14.869 6.247 19.121 1.00 98.38 77 ILE A CA 1
ATOM 603 C C . ILE A 1 77 ? -16.117 6.703 18.357 1.00 98.38 77 ILE A C 1
ATOM 605 O O . ILE A 1 77 ? -16.754 7.665 18.774 1.00 98.38 77 ILE A O 1
ATOM 609 N N . ALA A 1 78 ? -16.461 6.033 17.253 1.00 98.38 78 ALA A N 1
ATOM 610 C CA . ALA A 1 78 ? -17.671 6.347 16.496 1.00 98.38 78 ALA A CA 1
ATOM 611 C C . ALA A 1 78 ? -18.933 6.160 17.354 1.00 98.38 78 ALA A C 1
ATOM 613 O O . ALA A 1 78 ? -19.744 7.072 17.424 1.00 98.38 78 ALA A O 1
ATOM 614 N N . GLU A 1 79 ? -19.029 5.059 18.101 1.00 98.50 79 GLU A N 1
ATOM 615 C CA . GLU A 1 79 ? -20.153 4.788 19.008 1.00 98.50 79 GLU A CA 1
ATOM 616 C C . GLU A 1 79 ? -20.302 5.853 20.109 1.00 98.50 79 GLU A C 1
ATOM 618 O O . GLU A 1 79 ? -21.413 6.251 20.453 1.00 98.50 79 GLU A O 1
ATOM 623 N N . VAL A 1 80 ? -19.192 6.372 20.647 1.00 98.50 80 VAL A N 1
ATOM 624 C CA . VAL A 1 80 ? -19.232 7.490 21.606 1.00 98.50 80 VAL A CA 1
ATOM 625 C C . VAL A 1 80 ? -19.840 8.741 20.971 1.00 98.50 80 VAL A C 1
ATOM 627 O O . VAL A 1 80 ? -20.650 9.410 21.612 1.00 98.50 80 VAL A O 1
ATOM 630 N N . TYR A 1 81 ? -19.468 9.059 19.728 1.00 98.56 81 TYR A N 1
ATOM 631 C CA . TYR A 1 81 ? -20.061 10.186 19.008 1.00 98.56 81 TYR A CA 1
ATOM 632 C C . TYR A 1 81 ? -21.541 9.954 18.704 1.00 98.56 81 TYR A C 1
ATOM 634 O O . TYR A 1 81 ? -22.335 10.861 18.942 1.00 98.56 81 TYR A O 1
ATOM 642 N N . ASP A 1 82 ? -21.913 8.761 18.240 1.00 98.44 82 ASP A N 1
ATOM 643 C CA . ASP A 1 82 ? -23.302 8.415 17.930 1.00 98.44 82 ASP A CA 1
ATOM 644 C C . ASP A 1 82 ? -24.192 8.578 19.168 1.00 98.44 82 ASP A C 1
ATOM 646 O O . ASP A 1 82 ? -25.236 9.220 19.097 1.00 98.44 82 ASP A O 1
ATOM 650 N N . ASN A 1 83 ? -23.747 8.098 20.332 1.00 98.00 83 ASN A N 1
ATOM 651 C CA . ASN A 1 83 ? -24.491 8.231 21.587 1.00 98.00 83 ASN A CA 1
ATOM 652 C C . ASN A 1 83 ? -24.574 9.676 22.108 1.00 98.00 83 ASN A C 1
ATOM 654 O O . ASN A 1 83 ? -25.538 10.023 22.783 1.00 98.00 83 ASN A O 1
ATOM 658 N N . ALA A 1 84 ? -23.562 10.508 21.848 1.00 98.19 84 ALA A N 1
ATOM 659 C CA . ALA A 1 84 ? -23.517 11.887 22.338 1.00 98.19 84 ALA A CA 1
ATOM 660 C C . ALA A 1 84 ? -24.264 12.887 21.438 1.00 98.19 84 ALA A C 1
ATOM 662 O O . ALA A 1 84 ? -24.572 13.991 21.889 1.00 98.19 84 ALA A O 1
ATOM 663 N N . LEU A 1 85 ? -24.486 12.534 20.169 1.00 97.19 85 LEU A N 1
ATOM 664 C CA . LEU A 1 85 ? -25.097 13.398 19.152 1.00 97.19 85 LEU A CA 1
ATOM 665 C C . LEU A 1 85 ? -26.479 12.918 18.678 1.00 97.19 85 LEU A C 1
ATOM 667 O O . LEU A 1 85 ? -27.078 13.588 17.835 1.00 97.19 85 LEU A O 1
ATOM 671 N N . SER A 1 86 ? -26.962 11.784 19.194 1.00 78.88 86 SER A N 1
ATOM 672 C CA . SER A 1 86 ? -28.355 11.330 19.046 1.00 78.88 86 SER A CA 1
ATOM 673 C C . SER A 1 86 ? -29.272 12.031 20.043 1.00 78.88 86 SER A C 1
ATOM 675 O O . SER A 1 86 ? -30.426 12.321 19.657 1.00 78.88 86 SER A O 1
#

Nearest PDB structures (foldseek):
  4ztc-assembly1_A-2  TM=9.588E-01  e=5.793E-05  Campylobacter jejuni
  1o69-assembly1_A  TM=9.653E-01  e=6.171E-05  Campylobacter jejuni
  3bn1-assembly1_A  TM=9.667E-01  e=4.655E-04  Caulobacter vibrioides CB15
  3dr4-assembly2_D  TM=9.466E-01  e=5.282E-04  Caulobacter vibrioides
  1o69-assembly1_B  TM=8.952E-01  e=9.933E-04  Campylobacter jejuni

Solvent-accessible surface area (backbone atoms only — not comparable to full-atom values): 5081 Å² total; per-residue (Å²): 109,16,36,70,90,38,100,49,34,27,63,60,51,71,82,88,87,76,93,48,66,69,58,50,52,49,51,55,36,32,32,56,41,19,56,79,41,90,87,80,70,40,59,85,56,94,43,37,90,66,72,77,51,70,68,34,48,52,43,34,52,64,35,58,78,42,41,68,63,54,52,52,55,52,51,55,53,50,52,54,49,52,71,75,74,109

Mean predicted aligned error: 3.58 Å

Radius of gyration: 18.62 Å; Cα contacts (8 Å, |Δi|>4): 90; chains: 1; bounding box: 50×26×45 Å

pLDDT: mean 96.32, std 4.21, range [76.5, 98.69]